Protein AF-A0A7S0N2Z9-F1 (afdb_monomer)

Structure (mmCIF, N/CA/C/O backbone):
data_AF-A0A7S0N2Z9-F1
#
_entry.id   AF-A0A7S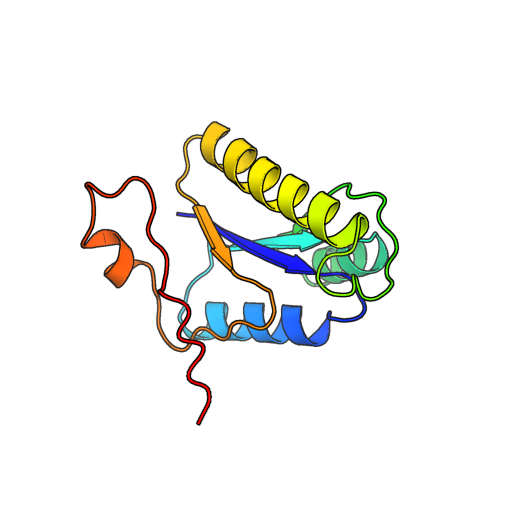0N2Z9-F1
#
loop_
_atom_site.group_PDB
_atom_site.id
_atom_site.type_symbol
_atom_site.label_atom_id
_atom_site.label_alt_id
_atom_site.label_comp_id
_atom_site.label_asym_id
_atom_site.label_entity_id
_atom_site.label_seq_id
_atom_site.pdbx_PDB_ins_code
_atom_site.Cartn_x
_atom_site.Cartn_y
_atom_site.Cartn_z
_atom_site.occupancy
_atom_site.B_iso_or_equiv
_atom_site.auth_seq_id
_atom_site.auth_comp_id
_atom_site.auth_asym_id
_atom_site.auth_atom_id
_atom_site.pdbx_PDB_model_num
ATOM 1 N N . VAL A 1 1 ? -11.687 3.138 5.650 1.00 94.62 1 VAL A N 1
ATOM 2 C CA . VAL A 1 1 ? -10.244 3.004 5.335 1.00 94.62 1 VAL A CA 1
ATOM 3 C C . VAL A 1 1 ? -9.984 1.887 4.331 1.00 94.62 1 VAL A C 1
ATOM 5 O O . VAL A 1 1 ? -10.336 0.747 4.613 1.00 94.62 1 VAL A O 1
ATOM 8 N N . VAL A 1 2 ? -9.365 2.188 3.193 1.00 96.81 2 VAL A N 1
ATOM 9 C CA . VAL A 1 2 ? -8.785 1.220 2.244 1.00 96.81 2 VAL A CA 1
ATOM 10 C C . VAL A 1 2 ? -7.263 1.317 2.326 1.00 96.81 2 VAL A C 1
ATOM 12 O O . VAL A 1 2 ? -6.729 2.424 2.335 1.00 96.81 2 VAL A O 1
ATOM 15 N N . LEU A 1 3 ? -6.568 0.182 2.423 1.00 97.69 3 LEU A N 1
ATOM 16 C CA . LEU A 1 3 ? -5.105 0.144 2.408 1.00 97.69 3 LEU A CA 1
ATOM 17 C C . LEU A 1 3 ? -4.607 0.060 0.968 1.00 97.69 3 LEU A C 1
ATOM 19 O O . LEU A 1 3 ? -5.039 -0.817 0.219 1.00 97.69 3 LEU A O 1
ATOM 23 N N . ILE A 1 4 ? -3.691 0.943 0.594 1.00 96.94 4 ILE A N 1
ATOM 24 C CA . ILE A 1 4 ? -3.158 1.001 -0.763 1.00 96.94 4 ILE A CA 1
ATOM 25 C C . ILE A 1 4 ? -1.636 0.992 -0.724 1.00 96.94 4 ILE A C 1
ATOM 27 O O . ILE A 1 4 ? -1.011 1.759 0.008 1.00 96.94 4 ILE A O 1
ATOM 31 N N . THR A 1 5 ? -1.066 0.125 -1.551 1.00 96.19 5 THR A N 1
ATOM 32 C CA . THR A 1 5 ? 0.345 0.152 -1.937 1.00 96.19 5 THR A CA 1
ATOM 33 C C . THR A 1 5 ? 0.448 0.094 -3.460 1.00 96.19 5 THR A C 1
ATOM 35 O O . THR A 1 5 ? -0.562 -0.103 -4.141 1.00 96.19 5 THR A O 1
ATOM 38 N N . TRP A 1 6 ? 1.643 0.259 -4.011 1.00 93.69 6 TRP A N 1
ATOM 39 C CA . TRP A 1 6 ? 1.914 0.127 -5.441 1.00 93.69 6 TRP A CA 1
ATOM 40 C C . TRP A 1 6 ? 3.318 -0.419 -5.664 1.00 93.69 6 TRP A C 1
ATOM 42 O O . TRP A 1 6 ? 4.205 -0.248 -4.828 1.00 93.69 6 TRP A O 1
ATOM 52 N N . ALA A 1 7 ? 3.517 -1.052 -6.812 1.00 93.56 7 ALA A N 1
ATOM 53 C CA . ALA A 1 7 ? 4.808 -1.583 -7.220 1.00 93.56 7 ALA A CA 1
ATOM 54 C C . ALA A 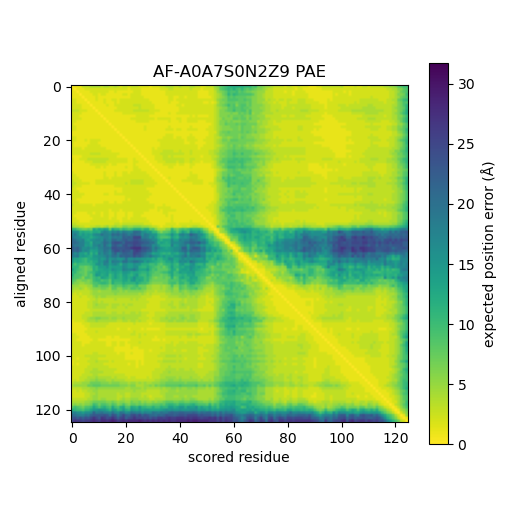1 7 ? 4.859 -1.780 -8.737 1.00 93.56 7 ALA A C 1
ATOM 56 O O . ALA A 1 7 ? 3.837 -1.708 -9.422 1.00 93.56 7 ALA A O 1
ATOM 57 N N . ASN A 1 8 ? 6.051 -2.077 -9.241 1.00 92.38 8 ASN A N 1
ATOM 58 C CA . ASN A 1 8 ? 6.260 -2.690 -10.548 1.00 92.38 8 ASN A CA 1
ATOM 59 C C . ASN A 1 8 ? 6.642 -4.175 -10.378 1.00 92.38 8 ASN A C 1
ATOM 61 O O . ASN A 1 8 ? 6.852 -4.647 -9.256 1.00 92.38 8 ASN A O 1
ATOM 65 N N . ASP A 1 9 ? 6.739 -4.917 -11.478 1.00 94.31 9 ASP A N 1
ATOM 66 C CA . ASP A 1 9 ? 6.994 -6.361 -11.467 1.00 94.31 9 A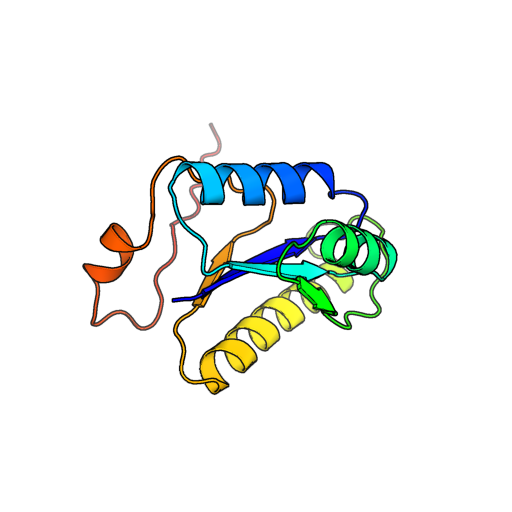SP A CA 1
ATOM 67 C C . ASP A 1 9 ? 8.330 -6.750 -10.815 1.00 94.31 9 ASP A C 1
ATOM 69 O O . ASP A 1 9 ? 8.438 -7.826 -10.225 1.00 94.31 9 ASP A O 1
ATOM 73 N N . ASN A 1 10 ? 9.324 -5.853 -10.840 1.00 93.56 10 ASN A N 1
ATOM 74 C CA . ASN A 1 10 ? 10.621 -6.079 -10.193 1.00 93.56 10 ASN A CA 1
ATOM 75 C C . ASN A 1 10 ? 10.503 -6.248 -8.668 1.00 93.56 10 ASN A C 1
ATOM 77 O O . ASN A 1 10 ? 11.402 -6.814 -8.059 1.00 93.56 10 ASN A O 1
ATOM 81 N N . HIS A 1 11 ? 9.398 -5.791 -8.070 1.00 95.62 11 HIS A N 1
ATOM 82 C CA . HIS A 1 11 ? 9.106 -5.883 -6.637 1.00 95.62 11 HIS A CA 1
ATOM 83 C C . HIS A 1 11 ? 7.911 -6.811 -6.346 1.00 95.62 11 HIS A C 1
ATOM 85 O O . HIS A 1 11 ? 7.214 -6.659 -5.339 1.00 95.62 11 HIS A O 1
ATOM 91 N N . PHE A 1 12 ? 7.610 -7.756 -7.245 1.00 97.19 12 PHE A N 1
ATOM 92 C CA . PHE A 1 12 ? 6.481 -8.677 -7.084 1.00 97.19 12 PHE A CA 1
ATOM 93 C C . PHE A 1 12 ? 6.553 -9.490 -5.781 1.00 97.19 12 PHE A C 1
ATOM 95 O O . PHE A 1 12 ? 5.535 -9.723 -5.130 1.00 97.19 12 PHE A O 1
ATOM 102 N N . ASP A 1 13 ? 7.748 -9.900 -5.368 1.00 97.81 13 ASP A N 1
ATOM 103 C CA . ASP A 1 13 ? 7.983 -10.587 -4.099 1.00 97.81 13 ASP A CA 1
ATOM 104 C C . ASP A 1 13 ? 7.609 -9.719 -2.885 1.00 97.81 13 ASP A C 1
ATOM 106 O O . ASP A 1 13 ? 6.946 -10.210 -1.965 1.00 97.81 13 ASP A O 1
ATOM 110 N N . PHE A 1 14 ? 7.923 -8.420 -2.913 1.00 98.31 14 PHE A N 1
ATOM 111 C CA . PHE A 1 14 ? 7.476 -7.469 -1.891 1.00 98.31 14 PHE A CA 1
ATOM 112 C C . PHE A 1 14 ? 5.958 -7.314 -1.884 1.00 98.31 14 PHE A C 1
ATOM 114 O O . PHE A 1 14 ? 5.359 -7.351 -0.809 1.00 98.31 14 PHE A O 1
ATOM 121 N N . VAL A 1 15 ? 5.308 -7.249 -3.053 1.00 98.44 15 VAL A N 1
ATOM 122 C CA . VAL A 1 15 ? 3.835 -7.228 -3.131 1.00 98.44 15 VAL A CA 1
ATOM 123 C C . VAL A 1 15 ? 3.241 -8.460 -2.452 1.00 98.44 15 VAL A C 1
ATOM 125 O O . VAL A 1 15 ? 2.326 -8.348 -1.632 1.00 98.44 15 VAL A O 1
ATOM 128 N N . MET A 1 16 ? 3.766 -9.647 -2.759 1.00 98.50 16 MET A N 1
ATOM 129 C CA . MET A 1 16 ? 3.260 -10.892 -2.186 1.00 98.50 16 MET A CA 1
ATOM 130 C C . MET A 1 16 ? 3.487 -10.958 -0.673 1.00 98.50 16 MET A C 1
ATOM 132 O O . MET A 1 16 ? 2.587 -11.388 0.054 1.00 98.50 16 MET A O 1
ATOM 136 N N . ASN A 1 17 ? 4.636 -10.482 -0.188 1.00 98.44 17 ASN A N 1
ATOM 137 C CA . ASN A 1 17 ? 4.919 -10.375 1.240 1.00 98.44 17 ASN 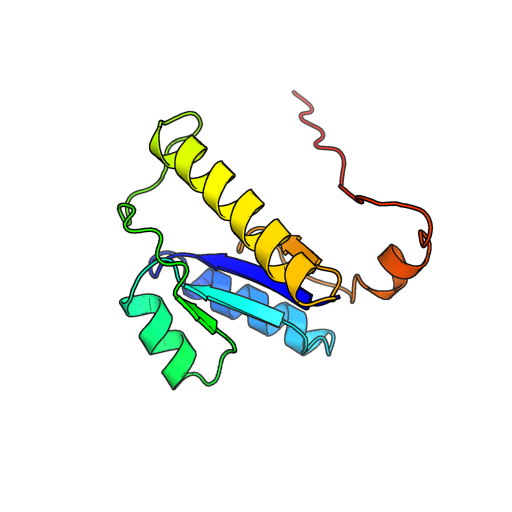A CA 1
ATOM 138 C C . ASN A 1 17 ? 3.981 -9.377 1.942 1.00 98.44 17 ASN A C 1
ATOM 140 O O . ASN A 1 17 ? 3.387 -9.701 2.973 1.00 98.44 17 ASN A O 1
ATOM 144 N N . TRP A 1 18 ? 3.768 -8.198 1.355 1.00 98.56 18 TRP A N 1
ATOM 145 C CA . TRP A 1 18 ? 2.853 -7.181 1.870 1.00 98.56 18 TRP A CA 1
ATOM 146 C C . TRP A 1 18 ? 1.424 -7.725 1.991 1.00 98.56 18 TRP A C 1
ATOM 148 O O . TRP A 1 18 ? 0.820 -7.677 3.069 1.00 98.56 18 TRP A O 1
ATOM 158 N N . VAL A 1 19 ? 0.918 -8.359 0.926 1.00 98.50 19 VAL A N 1
ATOM 159 C CA . VAL A 1 19 ? -0.396 -9.019 0.899 1.00 98.50 19 VAL A CA 1
ATOM 160 C C . VAL A 1 19 ? -0.490 -10.127 1.951 1.00 98.50 19 VAL A C 1
ATOM 162 O O . VAL A 1 19 ? -1.505 -10.236 2.649 1.00 98.50 19 VAL A O 1
ATOM 165 N N . ALA A 1 20 ? 0.544 -10.963 2.076 1.00 98.38 20 ALA A N 1
ATOM 166 C CA . ALA A 1 20 ? 0.583 -12.032 3.068 1.00 98.38 20 ALA A CA 1
ATOM 167 C C . ALA A 1 20 ? 0.533 -11.472 4.498 1.00 98.38 20 ALA A C 1
ATOM 169 O O . ALA A 1 20 ? -0.242 -11.977 5.316 1.00 98.38 20 ALA A O 1
ATOM 170 N N . SER A 1 21 ? 1.276 -10.393 4.777 1.00 98.25 21 SER A N 1
ATOM 171 C CA . SER A 1 21 ? 1.292 -9.737 6.089 1.00 98.25 21 SER A CA 1
ATOM 172 C C . SER A 1 21 ? -0.095 -9.217 6.484 1.00 98.25 21 SER A C 1
ATOM 174 O O . SER A 1 21 ? -0.584 -9.531 7.570 1.00 98.25 21 SER A O 1
ATOM 176 N N . LEU A 1 22 ? -0.807 -8.546 5.567 1.00 98.44 22 LEU A N 1
ATOM 177 C CA . LEU A 1 22 ? -2.171 -8.060 5.800 1.00 98.44 22 LEU A CA 1
ATOM 178 C C . LEU A 1 22 ? -3.173 -9.197 6.020 1.00 98.44 22 LEU A C 1
ATOM 180 O O . LEU A 1 22 ? -4.008 -9.141 6.930 1.00 98.44 22 LEU A O 1
ATOM 184 N N . ARG A 1 23 ? -3.081 -10.262 5.217 1.00 98.00 23 ARG A N 1
ATOM 185 C CA . ARG A 1 23 ? -3.947 -11.440 5.365 1.00 98.00 23 ARG A CA 1
ATOM 186 C C . ARG A 1 23 ? -3.731 -12.134 6.710 1.00 98.00 23 ARG A C 1
ATOM 188 O O . ARG A 1 23 ? -4.720 -12.531 7.332 1.00 98.00 23 ARG A O 1
ATOM 195 N N . ALA A 1 24 ? -2.488 -12.229 7.187 1.00 98.31 24 ALA A N 1
ATOM 196 C CA . ALA A 1 24 ? -2.156 -12.827 8.483 1.00 98.31 24 ALA A CA 1
ATOM 197 C C . ALA A 1 24 ? -2.826 -12.089 9.657 1.00 98.31 24 ALA A C 1
ATOM 199 O O . ALA A 1 24 ? -3.325 -12.717 10.591 1.00 98.31 24 ALA A O 1
ATOM 200 N N . ILE A 1 25 ? -2.937 -10.762 9.566 1.00 98.06 25 ILE A N 1
ATOM 201 C CA . ILE A 1 25 ? -3.625 -9.912 10.553 1.00 98.06 25 ILE A CA 1
ATOM 202 C C . ILE A 1 25 ? -5.114 -9.677 10.232 1.00 98.06 25 ILE A C 1
ATOM 204 O O . ILE A 1 25 ? -5.753 -8.814 10.836 1.00 98.06 25 ILE A O 1
ATOM 208 N N . LYS A 1 26 ? -5.683 -10.471 9.310 1.00 97.69 26 LYS A N 1
ATOM 209 C CA . LYS A 1 26 ? -7.101 -10.472 8.898 1.00 97.69 26 LYS A CA 1
ATOM 210 C C . LYS A 1 26 ? -7.595 -9.160 8.267 1.00 97.69 26 LYS A C 1
ATOM 212 O O . LYS A 1 26 ? -8.800 -8.910 8.249 1.00 97.69 26 LYS A O 1
ATOM 217 N N . VAL A 1 27 ? -6.695 -8.358 7.703 1.00 97.94 27 VAL A N 1
ATOM 218 C CA . VAL A 1 27 ? -7.025 -7.159 6.921 1.00 97.94 27 VAL A CA 1
ATOM 219 C C . VAL A 1 27 ? -7.240 -7.565 5.459 1.00 97.94 27 VAL A C 1
ATOM 221 O O . VAL A 1 27 ? -6.392 -8.217 4.853 1.00 97.94 27 VAL A O 1
ATOM 224 N N . ARG A 1 28 ? -8.408 -7.226 4.896 1.00 96.69 28 ARG A N 1
ATOM 225 C CA . ARG A 1 28 ? -8.814 -7.607 3.520 1.00 96.69 28 ARG A CA 1
ATOM 226 C C . ARG A 1 28 ? -9.240 -6.433 2.640 1.00 96.69 28 ARG A C 1
ATOM 228 O O . ARG A 1 28 ? -9.380 -6.591 1.436 1.00 96.69 28 ARG A O 1
ATOM 235 N N . ASN A 1 29 ? -9.450 -5.271 3.240 1.00 96.69 29 ASN A N 1
ATOM 236 C CA . ASN A 1 29 ? -9.792 -4.005 2.601 1.00 96.69 29 ASN A CA 1
ATOM 237 C C . ASN A 1 29 ? -8.532 -3.329 2.043 1.00 96.69 29 ASN A C 1
ATOM 239 O O . ASN A 1 29 ? -8.172 -2.232 2.469 1.00 96.69 29 ASN A O 1
ATOM 243 N N . PHE A 1 30 ? -7.843 -4.014 1.131 1.00 97.94 30 PHE A N 1
ATOM 244 C CA . PHE A 1 30 ? -6.644 -3.506 0.475 1.00 97.94 30 PHE A CA 1
ATOM 245 C C . PHE A 1 30 ? -6.743 -3.613 -1.045 1.00 97.94 30 PHE A C 1
ATOM 247 O O . PHE A 1 30 ? -7.491 -4.442 -1.564 1.00 97.94 30 PHE A O 1
ATOM 254 N N . VAL A 1 31 ? -5.955 -2.802 -1.745 1.00 97.50 31 VAL A N 1
ATOM 255 C CA . VAL A 1 31 ? -5.777 -2.873 -3.196 1.00 97.50 31 VAL A CA 1
ATOM 256 C C . VAL A 1 31 ? -4.341 -2.495 -3.569 1.00 97.50 31 VAL A C 1
ATOM 258 O O . VAL A 1 31 ? -3.737 -1.633 -2.932 1.00 97.50 31 VAL A O 1
ATOM 261 N N . VAL A 1 32 ? -3.781 -3.162 -4.577 1.00 97.56 32 VAL A N 1
ATOM 262 C CA . VAL A 1 32 ? -2.418 -2.919 -5.069 1.00 97.56 32 VAL A CA 1
ATOM 263 C C . VAL A 1 32 ? -2.469 -2.175 -6.403 1.00 97.56 32 VAL A C 1
ATOM 265 O O . VAL A 1 32 ? -3.033 -2.684 -7.371 1.00 97.56 32 VAL A O 1
ATOM 268 N N . GLY A 1 33 ? -1.868 -0.991 -6.475 1.00 95.38 33 GLY A N 1
ATOM 269 C CA . GLY A 1 33 ? -1.650 -0.280 -7.734 1.00 95.38 33 GLY A CA 1
ATOM 270 C C . GLY A 1 33 ? -0.527 -0.935 -8.533 1.00 95.38 33 GLY A C 1
ATOM 271 O O . GLY A 1 33 ? 0.628 -0.924 -8.105 1.00 95.38 33 GLY A O 1
ATOM 272 N N . ALA A 1 34 ? -0.852 -1.519 -9.682 1.00 94.50 34 ALA A N 1
ATOM 273 C CA . ALA A 1 34 ? 0.145 -2.066 -10.587 1.00 94.50 34 ALA A CA 1
ATOM 274 C C . ALA A 1 34 ? 0.697 -0.951 -11.481 1.00 94.50 34 ALA A C 1
ATOM 276 O O . ALA A 1 34 ? -0.062 -0.254 -12.154 1.00 94.50 34 ALA A O 1
ATOM 277 N N . MET A 1 35 ? 2.015 -0.764 -11.473 1.00 91.12 35 MET A N 1
ATOM 278 C CA . MET A 1 35 ? 2.674 0.298 -12.242 1.00 91.12 35 MET A CA 1
ATOM 279 C C . MET A 1 35 ? 3.017 -0.120 -13.675 1.00 91.12 35 MET A C 1
ATOM 281 O O . MET A 1 35 ? 3.281 0.745 -14.508 1.00 91.12 35 MET A O 1
ATOM 285 N N . ASP A 1 36 ? 2.978 -1.422 -13.959 1.00 89.38 36 ASP A N 1
ATOM 286 C CA . ASP A 1 36 ? 3.177 -2.013 -15.277 1.00 89.38 36 ASP A CA 1
ATOM 287 C C . ASP A 1 36 ? 2.189 -3.166 -15.527 1.00 89.38 36 ASP A C 1
ATOM 289 O O . ASP A 1 36 ? 1.573 -3.719 -14.607 1.00 89.38 36 ASP A O 1
ATOM 293 N N . SER A 1 37 ? 2.031 -3.529 -16.800 1.00 92.44 37 SER A N 1
ATOM 294 C CA . SER A 1 37 ? 1.074 -4.545 -17.242 1.00 92.44 37 SER A CA 1
ATOM 295 C C . SER A 1 37 ? 1.439 -5.966 -16.808 1.00 92.44 37 SER A C 1
ATOM 297 O O . SER A 1 37 ? 0.537 -6.790 -16.645 1.00 92.44 37 SER A O 1
ATOM 299 N N . VAL A 1 38 ? 2.727 -6.260 -16.595 1.00 95.12 38 VAL A N 1
ATOM 300 C CA . VAL A 1 38 ? 3.192 -7.592 -16.185 1.00 95.12 38 VAL A CA 1
ATOM 301 C C . VAL A 1 38 ? 2.742 -7.868 -14.755 1.00 95.12 38 VAL A C 1
ATOM 303 O O . VAL A 1 38 ? 2.127 -8.908 -14.491 1.00 95.12 38 VAL A O 1
ATOM 306 N N . LEU A 1 39 ? 2.968 -6.915 -13.847 1.00 96.12 39 LEU A N 1
ATOM 307 C CA . LEU A 1 39 ? 2.480 -7.014 -12.478 1.00 96.12 39 LEU A CA 1
ATOM 308 C C . LEU A 1 39 ? 0.949 -7.083 -12.444 1.00 96.12 39 LEU A C 1
ATOM 310 O O . LEU A 1 39 ? 0.394 -7.941 -11.754 1.00 96.12 39 LEU A O 1
ATOM 314 N N . LEU A 1 40 ? 0.264 -6.225 -13.210 1.00 96.75 40 LEU A N 1
ATOM 315 C CA . LEU A 1 40 ? -1.200 -6.204 -13.275 1.00 96.75 40 LEU A CA 1
ATOM 316 C C . LEU A 1 40 ? -1.763 -7.589 -13.631 1.00 96.75 40 LEU A C 1
ATOM 318 O O . LEU A 1 40 ? -2.643 -8.105 -12.939 1.00 96.75 40 LEU A O 1
ATOM 322 N N . GLU A 1 41 ? -1.220 -8.225 -14.671 1.00 97.69 41 GLU A N 1
ATOM 323 C CA . GLU A 1 41 ? -1.649 -9.552 -15.112 1.00 97.69 41 GLU A CA 1
ATOM 324 C C . GLU A 1 41 ? -1.398 -10.626 -14.042 1.00 97.69 41 GLU A C 1
ATOM 326 O O . GLU A 1 41 ? -2.281 -11.451 -13.775 1.00 97.69 41 GLU A O 1
ATOM 331 N N . LYS A 1 42 ? -0.224 -10.613 -13.393 1.00 98.25 42 LYS A N 1
ATOM 332 C CA . LYS A 1 42 ? 0.097 -11.553 -12.304 1.00 98.25 42 LYS A CA 1
ATOM 333 C C . LYS A 1 42 ? -0.877 -11.416 -11.134 1.00 98.25 42 LYS A C 1
ATOM 335 O O . LYS A 1 42 ? -1.362 -12.430 -10.627 1.00 98.25 42 LYS A O 1
ATOM 340 N N . LEU A 1 43 ? -1.194 -10.188 -10.722 1.00 98.44 43 LEU A N 1
ATOM 341 C CA . LEU A 1 43 ? -2.098 -9.924 -9.601 1.00 98.44 43 LEU A CA 1
ATOM 342 C C . LEU A 1 43 ? -3.547 -10.311 -9.918 1.00 98.44 43 LEU A C 1
ATOM 344 O O . LEU A 1 43 ? -4.187 -10.956 -9.083 1.00 98.44 43 LEU A O 1
ATOM 348 N N . ILE A 1 44 ? -4.032 -10.024 -11.133 1.00 98.25 44 ILE A N 1
ATOM 349 C CA . ILE A 1 44 ? -5.356 -10.468 -11.599 1.00 98.25 44 ILE A CA 1
ATOM 350 C C . ILE A 1 44 ? -5.446 -11.998 -11.569 1.00 98.25 44 ILE A C 1
ATOM 352 O O . ILE A 1 44 ? -6.372 -12.548 -10.971 1.00 98.25 44 ILE A O 1
ATOM 356 N N . LYS A 1 45 ? -4.462 -12.700 -12.151 1.00 98.25 45 LYS A N 1
ATOM 357 C CA . LYS A 1 45 ? -4.417 -14.175 -12.139 1.00 98.25 45 LYS A CA 1
ATOM 358 C C . LYS A 1 45 ? -4.341 -14.744 -10.721 1.00 98.25 45 LYS A C 1
ATOM 360 O O . LYS A 1 45 ? -4.918 -15.794 -10.453 1.00 98.25 45 LYS A O 1
ATOM 365 N N . GLY A 1 46 ? -3.654 -14.050 -9.814 1.00 97.50 46 GLY A N 1
ATOM 366 C CA . GLY A 1 46 ? -3.529 -14.419 -8.403 1.00 97.50 46 GLY A CA 1
ATOM 367 C C . GLY A 1 46 ? -4.739 -14.067 -7.529 1.00 97.50 46 GLY A C 1
ATOM 368 O O . GLY A 1 46 ? -4.712 -14.349 -6.328 1.00 97.50 46 GLY A O 1
ATOM 369 N N . GLY A 1 47 ? -5.781 -13.435 -8.083 1.00 97.81 47 GLY A N 1
ATOM 370 C CA . GLY A 1 47 ? -6.945 -12.981 -7.317 1.00 97.81 47 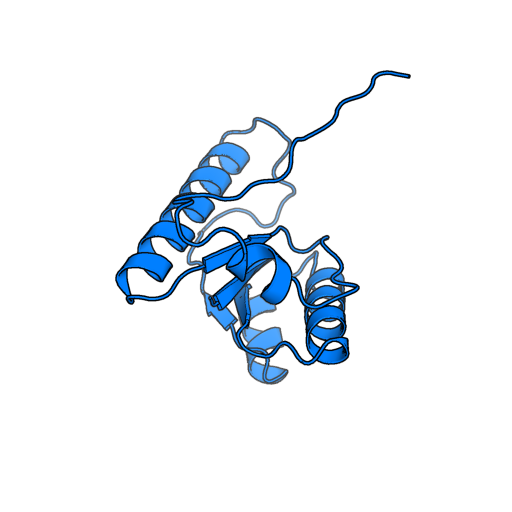GLY A CA 1
ATOM 371 C C . GLY A 1 47 ? -6.597 -11.921 -6.265 1.00 97.81 47 GLY A C 1
ATOM 372 O O . GLY A 1 47 ? -7.218 -11.870 -5.198 1.00 97.81 47 GLY A O 1
ATOM 373 N N . ILE A 1 48 ? -5.563 -11.116 -6.519 1.00 98.50 48 ILE A N 1
ATOM 374 C CA . ILE A 1 48 ? -5.179 -9.994 -5.664 1.00 98.50 48 ILE A CA 1
ATOM 375 C C . ILE A 1 48 ? -5.928 -8.748 -6.147 1.00 98.50 48 ILE A C 1
ATOM 377 O O . ILE A 1 48 ? -5.818 -8.414 -7.326 1.00 98.50 48 ILE A O 1
ATOM 381 N N . PRO A 1 49 ? -6.678 -8.044 -5.275 1.00 98.12 49 PRO A N 1
ATOM 382 C CA . PRO A 1 49 ? -7.313 -6.786 -5.647 1.00 98.12 49 PRO A CA 1
ATOM 383 C C . PRO A 1 49 ? -6.271 -5.799 -6.175 1.00 98.12 49 PRO A C 1
ATOM 385 O O . PRO A 1 49 ? -5.327 -5.444 -5.466 1.00 98.12 49 PRO A O 1
ATOM 388 N N . THR A 1 50 ? -6.437 -5.364 -7.420 1.00 97.75 50 THR A N 1
ATOM 389 C CA . THR A 1 50 ? -5.465 -4.516 -8.111 1.00 97.75 50 THR A CA 1
ATOM 390 C C . THR A 1 50 ? -6.146 -3.571 -9.097 1.00 97.75 50 THR A C 1
ATOM 392 O O . THR A 1 50 ? -7.282 -3.814 -9.507 1.00 97.75 50 THR A O 1
ATOM 395 N N . PHE A 1 51 ? -5.458 -2.493 -9.463 1.00 94.06 51 PHE A N 1
ATOM 396 C CA . PHE A 1 51 ? -5.837 -1.585 -10.544 1.00 94.06 51 PHE A CA 1
ATOM 397 C C . PHE A 1 51 ? -4.586 -1.153 -11.313 1.00 94.06 51 PHE A C 1
ATOM 399 O O . PHE A 1 51 ? -3.480 -1.165 -10.771 1.00 94.06 51 PHE A O 1
ATOM 406 N N . ASP A 1 52 ? -4.775 -0.755 -12.567 1.00 91.56 52 ASP A N 1
ATOM 407 C CA . ASP A 1 52 ? -3.724 -0.140 -13.373 1.00 91.56 52 ASP A CA 1
ATOM 408 C C . ASP A 1 52 ? -3.496 1.300 -12.907 1.00 91.56 52 ASP A C 1
ATOM 410 O O . ASP A 1 52 ? -4.408 2.129 -12.943 1.00 91.56 52 ASP A O 1
ATOM 414 N N . MET A 1 53 ? -2.279 1.601 -12.461 1.00 86.69 53 MET A N 1
ATOM 415 C CA . MET A 1 53 ? -1.906 2.931 -11.993 1.00 86.69 53 MET A CA 1
ATOM 416 C C . MET A 1 53 ? -1.589 3.897 -13.155 1.00 86.69 53 MET A C 1
ATOM 418 O O . MET A 1 53 ? -1.322 5.072 -12.908 1.00 86.69 53 MET A O 1
ATOM 422 N N . GLN A 1 54 ? -1.640 3.423 -14.410 1.00 71.31 54 GLN A N 1
ATOM 423 C CA . GLN A 1 54 ? -1.533 4.189 -15.663 1.00 71.31 54 GLN A CA 1
ATOM 424 C C . GLN A 1 54 ? -0.298 5.088 -15.753 1.00 71.31 54 GLN A C 1
ATOM 426 O O . GLN A 1 54 ? -0.290 6.112 -16.438 1.00 71.31 54 GLN A O 1
ATOM 431 N N . THR A 1 55 ? 0.772 4.725 -15.051 1.00 64.94 55 THR A N 1
ATOM 432 C CA . THR A 1 55 ? 1.842 5.690 -14.805 1.00 64.94 55 THR A CA 1
ATOM 433 C C . THR A 1 55 ? 2.666 6.011 -16.052 1.00 64.94 55 THR A C 1
ATOM 435 O O . THR A 1 55 ? 3.281 7.070 -16.114 1.00 64.94 55 THR A O 1
ATOM 438 N N . SER A 1 56 ? 2.655 5.154 -17.082 1.00 57.41 56 SER A N 1
ATOM 439 C CA . SER A 1 56 ? 3.494 5.288 -18.290 1.00 57.41 56 SER A CA 1
ATOM 440 C C . SER A 1 56 ? 4.997 5.462 -17.991 1.00 57.41 56 SER A C 1
ATOM 442 O O . SER A 1 56 ? 5.755 5.841 -18.883 1.00 57.41 56 SER A O 1
ATOM 444 N N . MET A 1 57 ? 5.438 5.240 -16.746 1.00 58.62 57 MET A N 1
ATOM 445 C CA . MET A 1 57 ? 6.814 5.487 -16.320 1.00 58.62 57 MET A CA 1
ATOM 446 C C . MET A 1 57 ? 7.688 4.268 -16.590 1.00 58.62 57 MET A C 1
ATOM 448 O O . MET A 1 57 ? 7.217 3.131 -16.629 1.00 58.62 57 MET A O 1
ATOM 452 N N . SER A 1 58 ? 8.982 4.528 -16.762 1.00 54.59 58 SER A N 1
ATOM 453 C CA . SER A 1 58 ? 10.006 3.495 -16.893 1.00 54.59 58 SER A CA 1
ATOM 454 C C . SER A 1 58 ? 9.982 2.528 -15.703 1.00 54.59 58 SER A C 1
ATOM 456 O O . SER A 1 58 ? 9.767 2.935 -14.567 1.00 54.59 58 SER A O 1
ATOM 458 N N . THR A 1 59 ? 10.258 1.247 -15.944 1.00 56.31 59 THR A N 1
ATOM 459 C CA . THR A 1 59 ? 10.400 0.217 -14.898 1.00 56.31 59 THR A CA 1
ATOM 460 C C . THR A 1 59 ? 11.747 0.278 -14.160 1.00 56.31 59 THR A C 1
ATOM 462 O O . THR A 1 59 ? 11.991 -0.532 -13.265 1.00 56.31 59 THR A O 1
ATOM 465 N N . SER A 1 60 ? 12.644 1.190 -14.550 1.00 55.38 60 SER A N 1
ATOM 466 C CA . SER A 1 60 ? 13.953 1.395 -13.916 1.00 55.38 60 SER A CA 1
ATOM 467 C C . SER A 1 60 ? 13.833 2.066 -12.548 1.00 55.38 60 SER A C 1
ATOM 469 O O . SER A 1 60 ? 12.949 2.897 -12.356 1.00 55.38 60 SER A O 1
ATOM 471 N N . ASP A 1 61 ? 14.763 1.770 -11.635 1.00 55.69 61 ASP A N 1
ATOM 472 C CA . ASP A 1 61 ? 14.843 2.429 -10.327 1.00 55.69 61 ASP A CA 1
ATOM 473 C C . ASP A 1 61 ? 14.802 3.955 -10.458 1.00 55.69 61 ASP A C 1
ATOM 475 O O . ASP A 1 61 ? 15.656 4.583 -11.093 1.00 55.69 61 ASP A O 1
ATOM 479 N N . PHE A 1 62 ? 13.794 4.555 -9.827 1.00 60.78 62 PHE A N 1
ATOM 480 C CA . PHE A 1 62 ? 13.614 5.997 -9.768 1.00 60.78 62 PHE A CA 1
ATOM 481 C C . PHE A 1 62 ? 14.587 6.551 -8.732 1.00 60.78 62 PHE A C 1
ATOM 483 O O . PHE A 1 62 ? 14.225 6.749 -7.573 1.00 60.78 62 PHE A O 1
ATOM 490 N N . GLY A 1 63 ? 15.847 6.744 -9.126 1.00 56.75 63 GLY A N 1
ATOM 491 C CA . GLY A 1 63 ? 16.871 7.315 -8.252 1.00 56.75 63 GLY A CA 1
ATOM 492 C C . GLY A 1 63 ? 16.334 8.526 -7.477 1.00 56.75 63 GLY A C 1
ATOM 493 O O . GLY A 1 63 ? 15.590 9.351 -8.021 1.00 56.75 63 GLY A O 1
ATOM 494 N N . TRP A 1 64 ? 16.673 8.613 -6.191 1.00 55.75 64 TRP A N 1
ATOM 495 C CA . TRP A 1 64 ? 16.153 9.645 -5.294 1.00 55.75 64 TRP A CA 1
ATOM 496 C C . TRP A 1 64 ? 16.397 11.059 -5.859 1.00 55.75 64 TRP A C 1
ATOM 498 O O . TRP A 1 64 ? 17.505 11.383 -6.286 1.00 55.75 64 TRP A O 1
ATOM 508 N N . GLY A 1 65 ? 15.351 11.896 -5.894 1.00 60.38 65 GLY A N 1
ATOM 509 C CA . GLY A 1 65 ? 15.418 13.287 -6.376 1.00 60.38 65 GLY A CA 1
ATOM 510 C C . GLY A 1 65 ? 15.339 13.489 -7.899 1.00 60.38 65 GLY A C 1
ATOM 511 O O . GLY A 1 65 ? 15.371 14.629 -8.365 1.00 60.38 65 GLY A O 1
ATOM 512 N N . THR A 1 66 ? 15.208 12.421 -8.692 1.00 69.50 66 THR A N 1
ATOM 513 C CA . THR A 1 66 ? 15.054 12.510 -10.157 1.00 69.50 66 THR A CA 1
ATOM 514 C C . THR A 1 66 ? 13.685 13.064 -10.589 1.00 69.50 66 THR A C 1
ATOM 516 O O . THR A 1 66 ? 12.738 13.160 -9.803 1.00 69.50 66 THR A O 1
ATOM 519 N N . ALA A 1 67 ? 13.550 13.440 -11.867 1.00 65.94 67 ALA A N 1
ATOM 520 C CA . ALA A 1 67 ? 12.273 13.884 -12.436 1.00 65.94 67 ALA A CA 1
ATOM 521 C C . ALA A 1 67 ? 11.182 12.803 -12.325 1.00 65.94 67 ALA A C 1
ATOM 523 O O . ALA A 1 67 ? 10.044 13.120 -11.964 1.00 65.94 67 ALA A O 1
ATOM 524 N N . ASP A 1 68 ? 11.558 11.542 -12.540 1.00 64.69 68 ASP A N 1
ATOM 525 C CA . ASP A 1 68 ? 10.660 10.396 -12.422 1.00 64.69 68 ASP A CA 1
ATOM 526 C C . ASP A 1 68 ? 10.241 10.156 -10.963 1.00 64.69 68 ASP A C 1
ATOM 528 O O . ASP A 1 68 ? 9.070 9.890 -10.701 1.00 64.69 68 ASP A O 1
ATOM 532 N N . PHE A 1 69 ? 11.135 10.368 -9.985 1.00 62.06 69 PHE A N 1
ATOM 533 C CA . PHE A 1 69 ? 10.783 10.336 -8.558 1.00 62.06 69 PHE A CA 1
ATOM 534 C C . PHE A 1 69 ? 9.732 11.404 -8.197 1.00 62.06 69 PHE A C 1
ATOM 536 O O . PHE A 1 69 ? 8.751 11.125 -7.502 1.00 62.06 69 PHE A O 1
ATOM 543 N N . HIS A 1 70 ? 9.872 12.628 -8.713 1.00 64.06 70 HIS A N 1
ATOM 544 C CA . HIS A 1 70 ? 8.862 13.673 -8.513 1.00 64.06 70 HIS A CA 1
ATOM 545 C C . HIS A 1 70 ? 7.543 13.368 -9.234 1.00 64.06 70 HIS A C 1
ATOM 547 O O . HIS A 1 70 ? 6.466 13.669 -8.713 1.00 64.06 70 HIS A O 1
ATOM 553 N N . GLN A 1 71 ? 7.607 12.779 -10.431 1.00 69.38 71 GLN A N 1
ATOM 554 C CA . GLN A 1 71 ? 6.427 12.302 -11.148 1.00 69.38 71 GLN A CA 1
ATOM 555 C C . GLN A 1 71 ? 5.718 11.208 -10.354 1.00 69.38 71 GLN A C 1
ATOM 557 O O . GLN A 1 71 ? 4.497 11.265 -10.207 1.00 69.38 71 GLN A O 1
ATOM 562 N N . MET A 1 72 ? 6.470 10.296 -9.747 1.00 70.44 72 MET A N 1
ATOM 563 C CA . MET A 1 72 ? 5.954 9.299 -8.821 1.00 70.44 72 MET A CA 1
ATOM 564 C C . MET A 1 72 ? 5.239 9.916 -7.623 1.00 70.44 72 MET A C 1
ATOM 566 O O . MET A 1 72 ? 4.106 9.544 -7.322 1.00 70.44 72 MET A O 1
ATOM 570 N N . GLY A 1 73 ? 5.852 10.914 -6.980 1.00 70.31 73 GLY A N 1
ATOM 571 C CA . GLY A 1 73 ? 5.224 11.656 -5.884 1.00 70.31 73 GLY A CA 1
ATOM 572 C C . GLY A 1 73 ? 3.866 12.254 -6.269 1.00 70.31 73 GLY A C 1
ATOM 573 O O . GLY A 1 73 ? 2.905 12.145 -5.508 1.00 70.31 73 GLY A O 1
ATOM 574 N N . ARG A 1 74 ? 3.742 12.807 -7.484 1.00 76.88 74 ARG A N 1
ATOM 575 C CA . ARG A 1 74 ? 2.461 13.331 -7.996 1.00 76.88 74 ARG A CA 1
ATOM 576 C C . ARG A 1 74 ? 1.408 12.239 -8.182 1.00 76.88 74 ARG A C 1
ATOM 578 O O . ARG A 1 74 ? 0.261 12.452 -7.795 1.00 76.88 74 ARG A O 1
ATOM 585 N N . HIS A 1 75 ? 1.786 11.069 -8.698 1.00 79.06 75 HIS A N 1
ATOM 586 C CA . HIS A 1 75 ? 0.860 9.939 -8.831 1.00 79.06 75 HIS A CA 1
ATOM 587 C C . HIS A 1 75 ? 0.374 9.432 -7.467 1.00 79.06 75 HIS A C 1
ATOM 589 O O . HIS A 1 75 ? -0.810 9.132 -7.329 1.00 79.06 75 HIS A O 1
ATOM 595 N N . LYS A 1 76 ? 1.238 9.412 -6.436 1.00 81.00 76 LYS A N 1
ATOM 596 C CA . LYS A 1 76 ? 0.829 9.069 -5.058 1.00 81.00 76 LYS A CA 1
ATOM 597 C C . LYS A 1 76 ? -0.259 10.025 -4.548 1.00 81.00 76 LYS A C 1
ATOM 599 O O . LYS A 1 76 ? -1.284 9.581 -4.035 1.00 81.00 76 LYS A O 1
ATOM 604 N N . VAL A 1 77 ? -0.073 11.335 -4.735 1.00 85.62 77 VAL A N 1
ATOM 605 C CA . VAL A 1 77 ? -1.063 12.350 -4.322 1.00 85.62 77 VAL A CA 1
ATOM 606 C C . VAL A 1 77 ? -2.370 12.204 -5.104 1.00 85.62 77 VAL A C 1
ATOM 608 O O . VAL A 1 77 ? -3.447 12.243 -4.510 1.00 85.62 77 VAL A O 1
ATOM 611 N N . GLN A 1 78 ? -2.298 11.987 -6.419 1.00 85.56 78 GLN A N 1
ATOM 612 C CA . GLN A 1 78 ? -3.485 11.785 -7.251 1.00 85.56 78 GLN A CA 1
ATOM 613 C C . GLN A 1 78 ? -4.259 10.521 -6.857 1.00 85.56 78 GLN A C 1
ATOM 615 O O . GLN A 1 78 ? -5.489 10.541 -6.831 1.00 85.56 78 GLN A O 1
ATOM 620 N N . LEU A 1 79 ? -3.558 9.443 -6.507 1.00 87.31 79 LEU A N 1
ATOM 621 C CA . LEU A 1 79 ? -4.158 8.204 -6.019 1.00 87.31 79 LEU A CA 1
ATOM 622 C C . LEU A 1 79 ? -4.909 8.420 -4.700 1.00 87.31 79 LEU A C 1
ATOM 624 O O . LEU A 1 79 ? -6.053 7.980 -4.568 1.00 87.31 79 LEU A O 1
ATOM 628 N N . ILE A 1 80 ? -4.306 9.148 -3.754 1.00 91.00 80 ILE A N 1
ATOM 629 C CA . ILE A 1 80 ? -4.962 9.538 -2.497 1.00 91.00 80 ILE A CA 1
ATOM 630 C C . ILE A 1 80 ? -6.221 10.356 -2.797 1.00 91.00 80 ILE A C 1
ATOM 632 O O . ILE A 1 80 ? -7.305 9.987 -2.353 1.00 91.00 80 ILE A O 1
ATOM 636 N N . ALA A 1 81 ? -6.104 11.416 -3.601 1.00 91.00 81 ALA A N 1
ATOM 637 C CA . ALA A 1 81 ? -7.225 12.292 -3.940 1.00 91.00 81 ALA A CA 1
ATOM 638 C C . ALA A 1 81 ? -8.374 11.542 -4.636 1.00 91.00 81 ALA A C 1
ATOM 640 O O . ALA A 1 81 ? -9.541 11.741 -4.302 1.00 91.00 81 ALA A O 1
ATOM 641 N N . THR A 1 82 ? -8.047 10.644 -5.568 1.00 90.38 82 THR A N 1
ATOM 642 C CA . THR A 1 82 ? -9.032 9.816 -6.282 1.00 90.38 82 THR A CA 1
ATOM 643 C C . THR A 1 82 ? -9.714 8.829 -5.342 1.00 90.38 82 THR A C 1
ATOM 645 O O . THR A 1 82 ? -10.920 8.639 -5.411 1.00 90.38 82 THR A O 1
ATOM 648 N N . THR A 1 83 ? -8.968 8.225 -4.417 1.00 91.25 83 THR A N 1
ATOM 649 C CA . THR A 1 83 ? -9.554 7.307 -3.432 1.00 91.25 83 THR A CA 1
ATOM 650 C C . THR A 1 83 ? -10.516 8.044 -2.500 1.00 91.25 83 THR A C 1
ATOM 652 O O . THR A 1 83 ? -11.628 7.575 -2.264 1.00 91.25 83 THR A O 1
ATOM 655 N N . LEU A 1 84 ? -10.121 9.229 -2.022 1.00 93.75 84 LEU A N 1
ATOM 656 C CA . LEU A 1 84 ? -10.958 10.073 -1.168 1.00 93.75 84 LEU A CA 1
ATOM 657 C C . LEU A 1 84 ? -12.235 10.542 -1.885 1.00 93.75 84 LEU A C 1
ATOM 659 O O . LEU A 1 84 ? -13.286 10.629 -1.250 1.00 93.75 84 LEU A O 1
ATOM 663 N N . SER A 1 85 ? -12.192 10.792 -3.201 1.00 94.88 85 SER A N 1
ATOM 664 C CA . SER A 1 85 ? -13.381 11.206 -3.965 1.00 94.88 85 SER A CA 1
ATOM 665 C C . SER A 1 85 ? -14.456 10.116 -4.069 1.00 94.88 85 SER A C 1
ATOM 667 O O . SER A 1 85 ? -15.620 10.432 -4.313 1.00 94.88 85 SER A O 1
ATOM 669 N N . PHE A 1 86 ? -14.110 8.852 -3.801 1.00 93.94 86 PHE A N 1
ATOM 670 C CA . PHE A 1 86 ? -15.069 7.751 -3.668 1.00 93.94 86 PHE A CA 1
ATOM 671 C C . PHE A 1 86 ? -15.751 7.684 -2.291 1.00 93.94 86 PHE A C 1
ATOM 673 O O . PHE A 1 86 ? -16.557 6.784 -2.054 1.00 93.94 86 PHE A O 1
ATOM 680 N N . GLY A 1 87 ? -15.455 8.617 -1.379 1.00 95.12 87 GLY A N 1
ATOM 681 C CA . GLY A 1 87 ? -16.085 8.689 -0.059 1.00 95.12 87 GLY A CA 1
ATOM 682 C C . GLY A 1 87 ? -15.538 7.678 0.951 1.00 95.12 87 GLY A C 1
ATOM 683 O O . GLY A 1 87 ? -16.256 7.278 1.867 1.00 95.12 87 GLY A O 1
ATOM 684 N N . VAL A 1 88 ? -14.284 7.242 0.787 1.00 94.06 88 VAL A N 1
ATOM 685 C CA . VAL A 1 88 ? -13.601 6.333 1.720 1.00 94.06 88 VAL A CA 1
ATOM 686 C C . VAL A 1 88 ? -12.297 6.944 2.221 1.00 94.06 88 VAL A C 1
ATOM 688 O O . VAL A 1 88 ? -11.567 7.562 1.453 1.00 94.06 88 VAL A O 1
ATOM 691 N N . A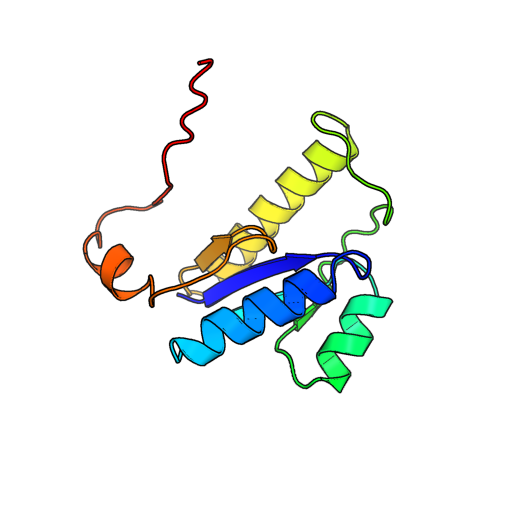SP A 1 89 ? -11.951 6.704 3.487 1.00 95.12 89 ASP A N 1
ATOM 692 C CA . ASP A 1 89 ? -10.609 7.038 3.979 1.00 95.12 89 ASP A CA 1
ATOM 693 C C . ASP A 1 89 ? -9.565 6.111 3.352 1.00 95.12 89 ASP A C 1
ATOM 695 O O . ASP A 1 89 ? -9.854 4.946 3.047 1.00 95.12 89 ASP A O 1
ATOM 699 N N . VAL A 1 90 ? -8.322 6.574 3.270 1.00 95.69 90 VAL A N 1
ATOM 700 C CA . VAL A 1 90 ? -7.212 5.817 2.692 1.00 95.69 90 VAL A CA 1
ATOM 701 C C . VAL A 1 90 ? -6.033 5.736 3.658 1.00 95.69 90 VAL A C 1
ATOM 703 O O . VAL A 1 90 ? -5.702 6.702 4.340 1.00 95.69 90 VAL A O 1
ATOM 706 N N . LEU A 1 91 ? -5.402 4.565 3.717 1.00 96.00 91 LEU A N 1
ATOM 707 C CA . LEU A 1 91 ? -4.100 4.357 4.341 1.00 96.00 91 LEU A CA 1
ATOM 708 C C . LEU A 1 91 ? -3.132 3.972 3.232 1.00 96.00 91 LEU A C 1
ATOM 710 O O . LEU A 1 91 ? -3.295 2.934 2.594 1.00 96.00 91 LEU A O 1
ATOM 714 N N . VAL A 1 92 ? -2.130 4.812 3.013 1.00 94.06 92 VAL A N 1
ATOM 715 C CA . VAL A 1 92 ? -1.110 4.598 1.992 1.00 94.06 92 VAL A CA 1
ATOM 716 C C . VAL A 1 92 ? 0.217 4.215 2.640 1.00 94.06 92 VAL A C 1
ATOM 718 O O . VAL A 1 92 ? 0.639 4.864 3.595 1.00 94.06 92 VAL A O 1
ATOM 721 N N . CYS A 1 93 ? 0.882 3.185 2.114 1.00 93.69 93 CYS A N 1
ATOM 722 C CA . CYS A 1 93 ? 2.256 2.834 2.477 1.00 93.69 93 CYS A CA 1
ATOM 723 C C . CYS A 1 93 ? 3.025 2.263 1.277 1.00 93.69 93 CYS A C 1
ATOM 725 O O . CYS A 1 93 ? 2.432 1.676 0.365 1.00 93.69 93 CYS A O 1
ATOM 727 N N . ASP A 1 94 ? 4.350 2.395 1.301 1.00 93.12 94 ASP A N 1
ATOM 728 C CA . ASP A 1 94 ? 5.223 1.758 0.314 1.00 93.12 94 ASP A CA 1
ATOM 729 C C . ASP A 1 94 ? 5.172 0.217 0.447 1.00 93.12 94 ASP A C 1
ATOM 731 O O . ASP A 1 94 ? 4.737 -0.338 1.466 1.00 93.12 94 ASP A O 1
ATOM 735 N N . VAL A 1 95 ? 5.538 -0.487 -0.629 1.00 95.88 95 VAL A N 1
ATOM 736 C CA . VAL A 1 95 ? 5.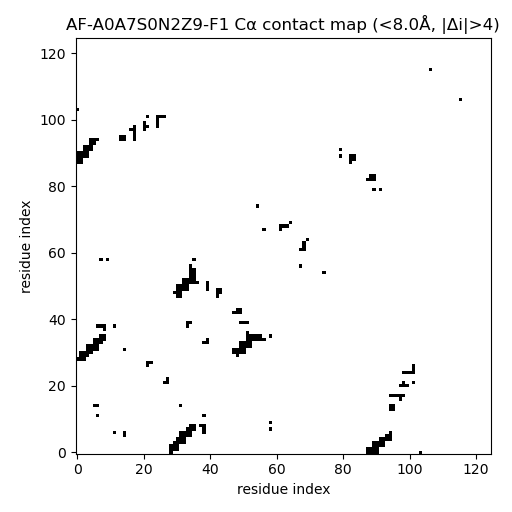373 -1.951 -0.750 1.00 95.88 95 VAL A CA 1
ATOM 737 C C . VAL A 1 95 ? 6.331 -2.744 0.144 1.00 95.88 95 VAL A C 1
ATOM 739 O O . VAL A 1 95 ? 6.059 -3.890 0.493 1.00 95.88 95 VAL A O 1
ATOM 742 N N . ASP A 1 96 ? 7.425 -2.118 0.567 1.00 95.12 96 ASP A N 1
ATOM 743 C CA . ASP A 1 96 ? 8.426 -2.662 1.487 1.00 95.12 96 ASP A CA 1
ATOM 744 C C . ASP A 1 96 ? 7.985 -2.625 2.967 1.00 95.12 96 ASP A C 1
ATOM 746 O O . ASP A 1 96 ? 8.694 -3.107 3.853 1.00 95.12 96 ASP A O 1
ATOM 750 N N . THR A 1 97 ? 6.783 -2.118 3.257 1.00 95.44 97 THR A N 1
ATOM 751 C CA . THR A 1 97 ? 6.200 -2.137 4.604 1.00 95.44 97 THR A CA 1
ATOM 752 C C . THR A 1 97 ? 5.692 -3.534 4.984 1.00 95.44 97 THR A C 1
ATOM 754 O O . THR A 1 97 ? 4.963 -4.178 4.234 1.00 95.44 97 THR A O 1
ATOM 757 N N . VAL A 1 98 ? 5.973 -3.983 6.212 1.00 96.44 98 VAL A N 1
ATOM 758 C CA . VAL A 1 98 ? 5.420 -5.234 6.766 1.00 96.44 98 VAL A CA 1
ATOM 759 C C . VAL A 1 98 ? 4.490 -4.937 7.936 1.00 96.44 98 VAL A C 1
ATOM 761 O O . VAL A 1 98 ? 4.894 -4.355 8.943 1.00 96.44 98 VAL A O 1
ATOM 764 N N . TRP A 1 99 ? 3.240 -5.395 7.846 1.00 96.50 99 TRP A N 1
ATOM 765 C CA . TRP A 1 99 ? 2.257 -5.196 8.908 1.00 96.50 99 TRP A CA 1
ATOM 766 C C . TRP A 1 99 ? 2.237 -6.369 9.888 1.00 96.50 99 TRP A C 1
ATOM 768 O O . TRP A 1 99 ? 1.750 -7.454 9.584 1.00 96.50 99 TRP A O 1
ATOM 778 N N . LEU A 1 100 ? 2.719 -6.131 11.109 1.00 97.50 100 LEU A N 1
ATOM 779 C CA . LEU A 1 100 ? 2.722 -7.137 12.183 1.00 97.50 100 LEU A CA 1
ATOM 780 C C . LEU A 1 100 ? 1.426 -7.148 13.008 1.00 97.50 100 LEU A C 1
ATOM 782 O O . LEU A 1 100 ? 1.138 -8.109 13.722 1.00 97.50 100 LEU A O 1
ATOM 786 N N . ARG A 1 101 ? 0.648 -6.062 12.949 1.00 97.56 101 ARG A N 1
ATOM 787 C CA . ARG A 1 101 ? -0.641 -5.891 13.635 1.00 97.56 101 ARG A CA 1
ATOM 788 C C . ARG A 1 101 ? -1.565 -5.034 12.781 1.00 97.56 101 ARG A C 1
ATOM 790 O O . ARG A 1 101 ? -1.092 -4.228 11.988 1.00 97.56 101 ARG A O 1
ATOM 797 N N . ASN A 1 102 ? -2.875 -5.185 12.977 1.00 97.31 102 ASN A N 1
ATOM 798 C CA . ASN A 1 102 ? -3.869 -4.349 12.306 1.00 97.31 102 ASN A CA 1
ATOM 799 C C . ASN A 1 102 ? -3.693 -2.878 12.738 1.00 97.31 102 ASN A C 1
ATOM 801 O O . ASN A 1 102 ? -3.849 -2.601 13.930 1.00 97.31 102 ASN A O 1
ATOM 805 N N . PRO A 1 103 ? -3.378 -1.946 11.815 1.00 94.88 103 PRO A N 1
ATOM 806 C CA . PRO A 1 103 ? -3.173 -0.540 12.159 1.00 94.88 103 PRO A CA 1
ATOM 807 C C . PRO A 1 103 ? -4.477 0.235 12.357 1.00 94.88 103 PRO A C 1
ATOM 809 O O . PRO A 1 103 ? -4.481 1.281 13.001 1.00 94.88 103 PRO A O 1
ATOM 812 N N . LEU A 1 104 ? -5.600 -0.265 11.836 1.00 95.38 104 LEU A N 1
ATOM 813 C CA . LEU A 1 104 ? -6.864 0.473 11.812 1.00 95.38 104 LEU A CA 1
ATOM 814 C C . LEU A 1 104 ? -7.379 0.846 13.214 1.00 95.38 104 LEU A C 1
ATOM 816 O O . LEU A 1 104 ? -7.787 1.994 13.389 1.00 95.38 104 LEU A O 1
ATOM 820 N N . PRO A 1 105 ? -7.307 -0.031 14.241 1.00 96.06 105 PRO A N 1
ATOM 821 C CA . PRO A 1 105 ? -7.671 0.348 15.604 1.00 96.06 105 PRO A CA 1
ATOM 822 C C . PRO A 1 105 ? -6.821 1.485 16.174 1.00 96.06 105 PRO A C 1
ATOM 824 O O . PRO A 1 105 ? -7.327 2.266 16.971 1.00 96.06 105 PRO A O 1
ATOM 827 N N . PHE A 1 106 ? -5.543 1.593 15.790 1.00 94.38 106 PHE A N 1
ATOM 828 C CA . PHE A 1 106 ? -4.689 2.698 16.225 1.00 94.38 106 PHE A CA 1
ATOM 829 C C . PHE A 1 106 ? -5.152 4.013 15.595 1.00 94.38 106 PHE A C 1
ATOM 831 O O . PHE A 1 106 ? -5.361 4.985 16.320 1.00 94.38 106 PHE A O 1
ATOM 838 N N . LEU A 1 107 ? -5.356 4.019 14.273 1.00 93.62 107 LEU A N 1
ATOM 839 C CA . LEU A 1 107 ? -5.762 5.206 13.513 1.00 93.62 107 LEU A CA 1
ATOM 840 C C . LEU A 1 107 ? -7.136 5.726 13.958 1.00 93.62 107 LEU A C 1
ATOM 842 O O . LEU A 1 107 ? -7.314 6.927 14.139 1.00 93.62 107 LEU A O 1
ATOM 846 N N . ALA A 1 108 ? -8.075 4.820 14.245 1.00 94.00 108 ALA A N 1
ATOM 847 C CA . ALA A 1 108 ? -9.416 5.158 14.723 1.00 94.00 108 ALA A CA 1
ATOM 848 C C . ALA A 1 108 ? -9.440 5.925 16.061 1.00 94.00 108 ALA A C 1
ATOM 850 O O . ALA A 1 108 ? -10.461 6.516 16.406 1.00 94.00 108 ALA A O 1
ATOM 851 N N . ARG A 1 109 ? -8.332 5.954 16.819 1.00 96.31 109 ARG A N 1
ATOM 852 C CA . ARG A 1 109 ? -8.224 6.749 18.058 1.00 96.31 109 ARG A CA 1
ATOM 853 C C . ARG A 1 109 ? -8.048 8.247 17.814 1.00 96.31 109 ARG A C 1
ATOM 855 O O . ARG A 1 109 ? -8.111 9.014 18.770 1.00 96.31 109 ARG A O 1
ATOM 862 N N . HIS A 1 110 ? -7.849 8.667 16.567 1.00 95.19 110 HIS A N 1
ATOM 863 C CA . HIS A 1 110 ? -7.615 10.061 16.194 1.00 95.19 110 HIS A CA 1
ATOM 864 C C . HIS A 1 110 ? -8.677 10.569 15.195 1.00 95.19 110 HIS A C 1
ATOM 866 O O . HIS A 1 110 ? -8.329 10.992 14.097 1.00 95.19 110 HIS A O 1
ATOM 872 N N . PRO A 1 111 ? -9.978 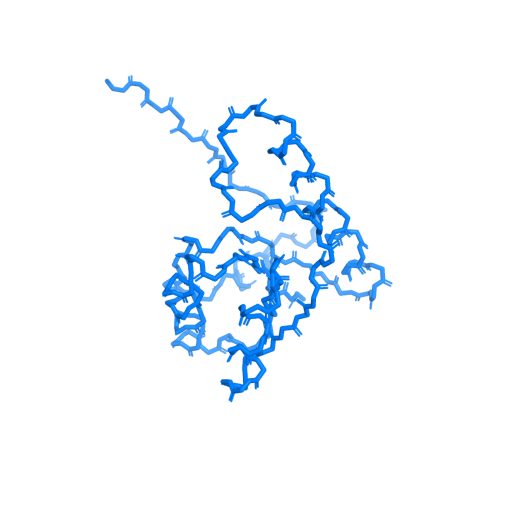10.570 15.549 1.00 93.38 111 PRO A N 1
ATOM 873 C CA . PRO A 1 111 ? -11.077 10.864 14.616 1.00 93.38 111 PRO A CA 1
ATOM 874 C C . PRO A 1 111 ? -11.172 12.334 14.171 1.00 93.38 111 PRO A C 1
ATOM 876 O O . PRO A 1 111 ? -12.050 12.676 13.391 1.00 93.38 111 PRO A O 1
ATOM 879 N N . GLN A 1 112 ? -10.345 13.221 14.725 1.00 94.81 112 GLN A N 1
ATOM 880 C CA . GLN A 1 112 ? -10.293 14.644 14.367 1.00 94.81 112 GLN A CA 1
ATOM 881 C C . GLN A 1 112 ? -9.086 14.980 13.480 1.00 94.81 112 GLN A C 1
ATOM 883 O O . GLN A 1 112 ? -8.916 16.134 13.108 1.00 94.81 112 GLN A O 1
ATOM 888 N N . ALA A 1 113 ? -8.211 14.009 13.203 1.00 94.19 113 ALA A N 1
ATOM 889 C CA . ALA A 1 113 ? -7.038 14.235 12.373 1.00 94.19 113 ALA A CA 1
ATOM 890 C C . ALA A 1 113 ? -7.406 14.094 10.892 1.00 94.19 113 ALA A C 1
ATOM 892 O O . ALA A 1 113 ? -7.891 13.041 10.485 1.00 94.19 113 ALA A O 1
ATOM 893 N N . ASP A 1 114 ? -7.109 15.119 10.091 1.00 93.19 114 ASP A N 1
ATOM 894 C CA . ASP A 1 114 ? -7.251 15.048 8.631 1.00 93.19 114 ASP A CA 1
ATOM 895 C C . ASP A 1 114 ? -6.184 14.136 8.004 1.00 93.19 114 ASP A C 1
ATOM 897 O O . ASP A 1 114 ? -6.436 13.428 7.032 1.00 93.19 114 ASP A O 1
ATOM 901 N N . ILE A 1 115 ? -4.969 14.156 8.566 1.00 93.19 115 ILE A N 1
ATOM 902 C CA . ILE A 1 115 ? -3.816 13.374 8.109 1.00 93.19 115 ILE A CA 1
ATOM 903 C C . ILE A 1 115 ? -3.074 12.815 9.325 1.00 93.19 115 ILE A C 1
ATOM 905 O O . ILE A 1 115 ? -2.779 13.536 10.279 1.00 93.19 115 ILE A O 1
ATOM 909 N N . LEU A 1 116 ? -2.723 11.530 9.262 1.00 93.88 116 LEU A N 1
ATOM 910 C CA . LEU A 1 116 ? -1.824 10.868 10.205 1.00 93.88 116 LEU A CA 1
ATOM 911 C C . LEU A 1 116 ? -0.588 10.384 9.452 1.00 93.88 116 LEU A C 1
ATOM 913 O O . LEU A 1 116 ? -0.702 9.706 8.434 1.00 93.88 116 LEU A O 1
ATOM 917 N N . THR A 1 117 ? 0.590 10.715 9.971 1.00 92.00 117 THR A N 1
ATOM 918 C CA . THR A 1 117 ? 1.877 10.275 9.427 1.00 92.00 117 THR A CA 1
ATOM 919 C C . THR A 1 117 ? 2.834 9.920 10.562 1.00 92.00 117 THR A C 1
ATOM 921 O O . THR A 1 117 ? 2.663 10.388 11.690 1.00 92.00 117 THR A O 1
ATOM 924 N N . SER A 1 118 ? 3.831 9.085 10.273 1.00 87.06 118 SER A N 1
ATOM 925 C CA . SER A 1 118 ? 4.949 8.831 11.185 1.00 87.06 118 SER A CA 1
ATOM 926 C C . SER A 1 118 ? 6.032 9.888 10.980 1.00 87.06 118 SER A C 1
ATOM 928 O O . SER A 1 118 ? 6.261 10.327 9.853 1.00 87.06 118 SER A O 1
ATOM 930 N N . SER A 1 119 ? 6.724 10.278 12.050 1.00 86.50 119 SER A N 1
ATOM 931 C CA . SER A 1 119 ? 7.968 11.039 11.925 1.00 86.50 119 SER A CA 1
ATOM 932 C C . SER A 1 119 ? 9.052 10.169 11.288 1.00 86.50 119 SER A C 1
ATOM 934 O O . SER A 1 119 ? 9.174 8.986 11.612 1.00 86.50 119 SER A O 1
ATOM 936 N N . ASP A 1 120 ? 9.837 10.767 10.394 1.00 79.81 120 ASP A N 1
ATOM 937 C CA . ASP A 1 120 ? 11.077 10.183 9.887 1.00 79.81 120 ASP A CA 1
ATOM 938 C C . ASP A 1 120 ? 12.230 10.632 10.796 1.00 79.81 120 ASP A C 1
ATOM 940 O O . ASP A 1 120 ? 12.458 11.830 10.990 1.00 79.81 120 ASP A O 1
ATOM 944 N N . HIS A 1 121 ? 12.914 9.670 11.412 1.00 78.62 121 HIS A N 1
ATOM 945 C CA . HIS A 1 121 ? 14.047 9.925 12.294 1.00 78.62 121 HIS A CA 1
ATOM 946 C C . HIS A 1 121 ? 15.350 9.543 11.591 1.00 78.62 121 HIS A C 1
ATOM 948 O O . HIS A 1 121 ? 15.868 8.441 11.761 1.00 78.62 121 HIS A O 1
ATOM 954 N N . LEU A 1 122 ? 15.926 10.501 10.864 1.00 67.00 122 LEU A N 1
ATOM 955 C CA . LEU A 1 122 ? 17.278 10.404 10.316 1.00 67.00 122 LEU A CA 1
ATOM 956 C C . LEU A 1 122 ? 18.303 10.700 11.424 1.00 67.00 122 LEU A C 1
ATOM 958 O O . LEU A 1 122 ? 18.850 11.797 11.518 1.00 67.00 122 LEU A O 1
ATOM 962 N N . SER A 1 123 ? 18.531 9.740 12.322 1.00 63.47 123 SER A N 1
ATOM 963 C CA . SER A 1 123 ? 19.668 9.809 13.245 1.00 63.47 123 SER A CA 1
ATOM 964 C C . SER A 1 123 ? 20.945 9.464 12.481 1.00 63.47 123 SER A C 1
ATOM 966 O O . SER A 1 123 ? 21.146 8.322 12.076 1.00 63.47 123 SER A O 1
ATOM 968 N N . THR A 1 124 ? 21.826 10.448 12.307 1.00 51.25 124 THR A N 1
ATOM 969 C CA . THR A 1 124 ? 23.233 10.199 11.982 1.00 51.25 124 THR A CA 1
ATOM 970 C C . THR A 1 124 ? 23.924 9.763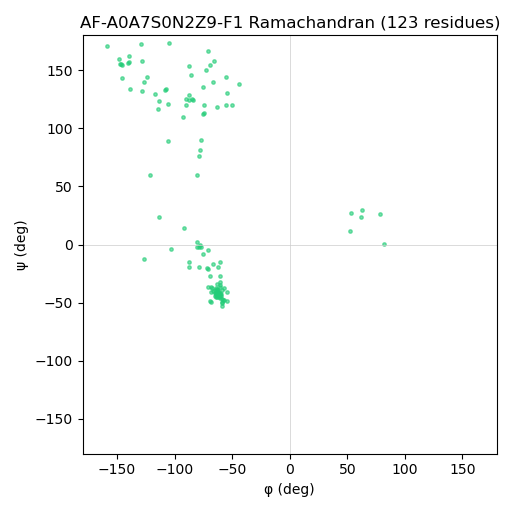 13.273 1.00 51.25 124 THR A C 1
ATOM 972 O O . THR A 1 124 ? 24.331 10.613 14.068 1.00 51.25 124 THR A O 1
ATOM 975 N N . SER A 1 125 ? 23.943 8.456 13.541 1.00 49.78 125 SER A N 1
ATOM 976 C CA . SER A 1 125 ? 24.889 7.893 14.515 1.00 49.78 125 SER A CA 1
ATOM 977 C C . SER A 1 125 ? 26.306 7.948 13.957 1.00 49.78 125 SER A C 1
ATOM 979 O O . SER A 1 125 ? 26.448 7.747 12.729 1.00 49.78 125 SER A O 1
#

Mean predicted aligned error: 5.75 Å

pLDDT: mean 87.99, std 13.85, range [49.78, 98.56]

Nearest PDB structures (foldseek):
  3duv-assembly1_A  TM=6.173E-01  e=2.797E-01  Haemophilus influenzae
  3rq5-assembly1_A  TM=5.307E-01  e=1.999E-01  Bacillus subtilis
  3hhe-assembly1_B  TM=6.193E-01  e=5.120E-01  Bartonella henselae str. Houston-1
  3kcq-assembly2_B  TM=4.602E-01  e=1.528E-01  Anaplasma phagocytophilum str. HZ
  6j1k-assembly1_B  TM=6.300E-01  e=1.402E+00  Ochrobactrum sp.

Radius of gyration: 15.11 Å; Cα contacts (8 Å, |Δi|>4): 142; chains: 1; bounding box: 41×30×36 Å

Sequence (125 aa):
VVLITWANDNHFDFVMNWVASLRAIKVRNFVVGAMDSVLLEKLIKGGIPTFDMQTSMSTSDFGWGTADFHQMGRHKVQLIATTLSFGVDVLVCDVDTVWLRNPLPFLARHPQADILTSSDHLSTS

Solvent-accessible surface area (backbone atoms only — not comparable to full-atom values): 7521 Å² total; per-residue (Å²): 103,38,38,37,31,50,46,43,54,95,43,46,67,37,47,53,50,30,52,48,28,34,49,76,53,70,50,75,60,50,40,38,34,17,47,38,71,68,33,41,52,53,32,56,77,66,72,43,58,64,46,81,56,78,62,86,58,77,93,63,85,61,53,88,87,37,73,62,34,53,51,48,53,50,52,54,54,52,51,53,54,55,48,44,73,73,76,41,51,75,44,77,49,65,35,88,53,77,51,91,58,69,60,62,74,64,57,64,74,46,84,85,58,94,75,87,82,82,84,86,82,86,73,86,122

Organism: NCBI:txid1411642

Secondary structure (DSSP, 8-state):
-EEEEEE-GGGHHHHHHHHHHHHHTT---EEEEESSHHHHHHHHHTT--EEE------SS---TTSHHHHHHHHHHHHHHHHHHHTT--EEE--TT---SS-SHHHHTT-TT-S---PPP-----

Foldseek 3Di:
DAEEEEAEPVCLVLQVQQVVLCVVQVHDRYEYAYADPVSVVVCVVVVGHYDHLVLPDDNDDPPPPDPVVVSVVVSVVVVQVVVVVVVDHYDYDYSNDGHNHDCVVVVVVCVPDPDDDDDDDPDPD

InterPro domains:
  IPR005069 Nucleotide-diphospho-sugar transferase [PF03407] (26-123)
  IPR053250 Glycosyltransferase 77 domain-containing protein [PTHR46936] (1-124)